Protein AF-A0A090WB90-F1 (afdb_monomer)

Organism: Nonlabens ulvanivorans (NCBI:txid906888)

Secondary structure (DSSP, 8-state):
--TTS--HHHHHHHHHHH-SS---TTSHHHHHHHHHHHHHHHHTT--EEEEE--EE-TTSS-EE--EEEEEEEPPSSTTPPPEEEEEE----TTT---IIIIIHHHHHHHHHHHHHHHTT---SS-EEEEEES-GGGTSTTGGG-

Solvent-accessible surface area (backbone atoms only — not comparable to full-atom values): 7976 Å² total; per-residue (Å²): 130,65,65,65,49,77,47,73,73,62,22,47,52,46,18,57,69,50,31,75,48,50,15,20,82,92,40,74,50,25,55,53,39,52,53,49,55,52,49,55,45,42,78,73,73,40,66,72,49,75,48,77,50,78,49,66,47,98,82,73,80,48,80,46,72,35,56,27,41,36,34,60,48,73,31,74,47,82,95,55,72,66,46,78,49,76,32,39,68,38,14,49,78,84,83,29,34,19,44,75,55,24,27,43,49,42,14,50,51,54,38,47,51,53,16,49,59,59,62,74,63,79,44,59,40,32,37,35,42,38,41,37,31,44,48,82,78,65,56,70,52,69,77,76,111

pLDDT: mean 88.68, std 14.19, range [45.88, 98.75]

Mean predicted aligned error: 5.5 Å

Foldseek 3Di:
DDQLDFDPVQLLVLLCQLLPWQQAFPDPSVVVNVVVLVVLCVVLVWDKDKDWDWDAPPVRPDIGTKIKIKTKQAAPAPPDDEAEQEAERHDDPPGGSCSVPPSSSSSNVSSVSSNVVSVVDHHNHMYMYIHTHDVNVPNPGVVVD

Radius of gyration: 15.66 Å; Cα contacts (8 Å, |Δi|>4): 266; chains: 1; bounding box: 40×36×37 Å

Sequence (145 aa):
MPATEWSTARALEHVKAMSVQPHHVGSAAHDDVRDYVVTQLQAMGLQVTTQKGYTMDPWGGNLANPENILARIKGSQENSKALLLLSHYDSDPHSSKGASDAASGVATILEGVRTFLAQNKQPLNDIIICITDAEELGLTVQNFL

InterPro domains:
  IPR007484 Peptidase M28 [PF04389] (68-139)
  IPR045175 Peptidase M28 family [PTHR12147] (7-139)

Nearest PDB structures (foldseek):
  7d1b-assembly1_A  TM=8.562E-01  e=1.473E-09  Fimbriiglobus ruber
  7d2i-assembly1_A  TM=7.888E-01  e=2.030E-08  Ixodes scapularis
  4mhy-assembly1_A  TM=7.272E-01  e=1.497E-08  Ixodes scapularis
  3si0-assembly1_A  TM=7.838E-01  e=5.475E-07  Homo sapiens
  9fxg-assembly3_C  TM=7.904E-01  e=2.367E-06  Homo sapiens

Structure (mmCIF, N/CA/C/O backbone):
data_AF-A0A090WB90-F1
#
_entry.id   AF-A0A090WB90-F1
#
loop_
_atom_site.group_PDB
_atom_site.id
_atom_site.type_symbol
_atom_site.label_atom_id
_atom_site.label_alt_id
_atom_site.label_comp_id
_atom_site.label_asym_id
_atom_site.label_entity_id
_atom_site.label_seq_id
_atom_site.pdbx_PDB_ins_code
_atom_site.Cartn_x
_atom_site.Cartn_y
_atom_site.Cartn_z
_atom_site.occupancy
_atom_site.B_iso_or_equiv
_atom_site.auth_seq_id
_atom_site.auth_comp_id
_atom_site.auth_asym_id
_atom_site.auth_atom_id
_atom_site.pdbx_PDB_model_num
ATOM 1 N N . MET A 1 1 ? -12.391 -18.596 2.646 1.00 80.88 1 MET A N 1
ATOM 2 C CA . MET A 1 1 ? -11.609 -18.057 3.783 1.00 80.88 1 MET A CA 1
ATOM 3 C C . MET A 1 1 ? -12.452 -17.001 4.486 1.00 80.88 1 MET A C 1
ATOM 5 O O . MET A 1 1 ? -13.110 -16.252 3.765 1.00 80.88 1 MET A O 1
ATOM 9 N N . PRO A 1 2 ? -12.496 -16.954 5.829 1.00 92.00 2 PRO A N 1
ATOM 10 C CA . PRO A 1 2 ? -13.356 -16.021 6.566 1.00 92.00 2 PRO A CA 1
ATOM 11 C C . PRO A 1 2 ? -13.067 -14.558 6.216 1.00 92.00 2 PRO A C 1
ATOM 13 O O . PRO A 1 2 ? -11.922 -14.185 5.980 1.00 92.00 2 PRO A O 1
ATOM 16 N N . ALA A 1 3 ? -14.092 -13.708 6.145 1.00 92.25 3 ALA A N 1
ATOM 17 C CA . ALA A 1 3 ? -13.909 -12.303 5.762 1.00 92.25 3 ALA A CA 1
ATOM 18 C C . ALA A 1 3 ? -13.125 -11.502 6.817 1.00 92.25 3 ALA A C 1
ATOM 20 O O . ALA A 1 3 ? -12.348 -10.619 6.467 1.00 92.25 3 ALA A O 1
ATOM 21 N N . THR A 1 4 ? -13.286 -11.846 8.091 1.00 95.81 4 THR A N 1
ATOM 22 C CA . THR A 1 4 ? -12.695 -11.155 9.246 1.00 95.81 4 THR A CA 1
ATOM 23 C C . THR A 1 4 ? -11.328 -11.694 9.660 1.00 95.81 4 THR A C 1
ATOM 25 O O . THR A 1 4 ? -10.794 -11.263 10.678 1.00 95.81 4 THR A O 1
ATOM 28 N N . GLU A 1 5 ? -10.754 -12.618 8.889 1.00 96.44 5 GLU A N 1
ATOM 29 C CA . GLU A 1 5 ? -9.416 -13.163 9.122 1.00 96.44 5 GLU A CA 1
ATOM 30 C C . GLU A 1 5 ? -8.473 -12.785 7.983 1.00 96.44 5 GLU A C 1
ATOM 32 O O . GLU A 1 5 ? -8.854 -12.803 6.804 1.00 96.44 5 GLU A O 1
ATOM 37 N N . TRP A 1 6 ? -7.236 -12.466 8.360 1.00 96.56 6 TRP A N 1
ATOM 38 C CA . TRP A 1 6 ? -6.161 -12.172 7.423 1.00 96.56 6 TRP A CA 1
ATOM 39 C C . TRP A 1 6 ? -5.727 -13.447 6.696 1.00 96.56 6 TRP A C 1
ATOM 41 O O . TRP A 1 6 ? -5.735 -14.538 7.270 1.00 96.56 6 TRP A O 1
ATOM 51 N N . SER A 1 7 ? -5.346 -13.328 5.425 1.00 97.94 7 SER A N 1
ATOM 52 C CA . SER A 1 7 ? -4.965 -14.468 4.597 1.00 97.94 7 SER A CA 1
ATOM 53 C C . SER A 1 7 ? -3.727 -14.200 3.751 1.00 97.94 7 SER A C 1
ATOM 55 O O . SER A 1 7 ? -3.756 -13.377 2.835 1.00 97.94 7 SER A O 1
ATOM 57 N N . THR A 1 8 ? -2.693 -15.024 3.942 1.00 96.56 8 THR A N 1
ATOM 58 C CA . THR A 1 8 ? -1.503 -15.030 3.079 1.00 96.56 8 THR A CA 1
ATOM 59 C C . THR A 1 8 ? -1.864 -15.296 1.624 1.00 96.56 8 THR A C 1
ATOM 61 O O . THR A 1 8 ? -1.264 -14.719 0.727 1.00 96.56 8 THR A O 1
ATOM 64 N N . ALA A 1 9 ? -2.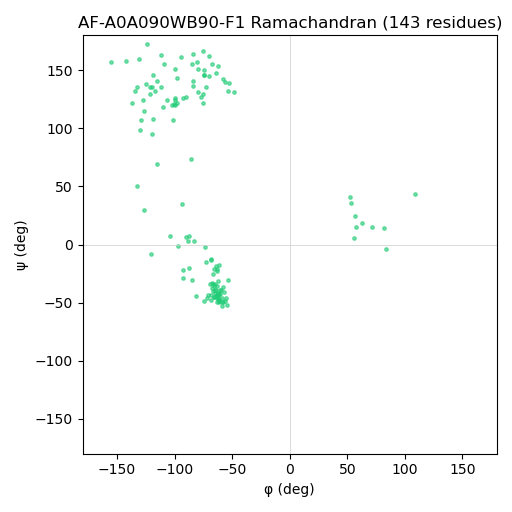857 -16.154 1.373 1.00 97.38 9 ALA A N 1
ATOM 65 C CA . ALA A 1 9 ? -3.278 -16.482 0.017 1.00 97.38 9 ALA A CA 1
ATOM 66 C C . ALA A 1 9 ? -3.900 -15.272 -0.694 1.00 97.38 9 ALA A C 1
ATOM 68 O O . ALA A 1 9 ? -3.602 -15.057 -1.860 1.00 97.38 9 ALA A O 1
ATOM 69 N N . ARG A 1 10 ? -4.704 -14.449 -0.002 1.00 97.69 10 ARG A N 1
ATOM 70 C CA . ARG A 1 10 ? -5.239 -13.199 -0.577 1.00 97.69 10 ARG A CA 1
ATOM 71 C C . ARG A 1 10 ? -4.160 -12.138 -0.754 1.00 97.69 10 ARG A C 1
ATOM 73 O O . ARG A 1 10 ? -4.088 -11.539 -1.820 1.00 97.69 10 ARG A O 1
ATOM 80 N N . ALA A 1 11 ? -3.286 -11.966 0.239 1.00 97.94 11 ALA A N 1
ATOM 81 C CA . ALA A 1 11 ? -2.147 -11.059 0.121 1.00 97.94 11 ALA A CA 1
ATOM 82 C C . ALA A 1 11 ? -1.252 -11.427 -1.079 1.00 97.94 11 ALA A C 1
ATOM 84 O O . ALA A 1 11 ? -0.836 -10.558 -1.840 1.00 97.94 11 ALA A O 1
ATOM 85 N N . LEU A 1 12 ? -1.018 -12.721 -1.316 1.00 97.88 12 LEU A N 1
ATOM 86 C CA . LEU A 1 12 ? -0.213 -13.190 -2.443 1.00 97.88 12 LEU A CA 1
ATOM 87 C C . LEU A 1 12 ? -0.816 -12.818 -3.808 1.00 97.88 12 LEU A C 1
ATOM 89 O O . LEU A 1 12 ? -0.062 -12.581 -4.750 1.00 97.88 12 LEU A O 1
ATOM 93 N N . GLU A 1 13 ? -2.141 -12.728 -3.934 1.00 98.25 13 GLU A N 1
ATOM 94 C CA . GLU A 1 13 ? -2.770 -12.273 -5.181 1.00 98.25 13 GLU A CA 1
ATOM 95 C C . GLU A 1 13 ? -2.453 -10.800 -5.478 1.00 98.25 13 GLU A C 1
ATOM 97 O O . GLU A 1 13 ? -2.193 -10.459 -6.631 1.00 98.25 13 GLU A O 1
ATOM 102 N N . HIS A 1 14 ? -2.367 -9.946 -4.451 1.00 98.38 14 HIS A N 1
ATOM 103 C CA . HIS A 1 14 ? -1.900 -8.565 -4.617 1.00 98.38 14 HIS A CA 1
ATOM 104 C C . HIS A 1 14 ? -0.438 -8.516 -5.075 1.00 98.38 14 HIS A C 1
ATOM 106 O O . HIS A 1 14 ? -0.117 -7.795 -6.017 1.00 98.38 14 HIS A O 1
ATOM 112 N N . VAL A 1 15 ? 0.438 -9.331 -4.474 1.00 97.94 15 VAL A N 1
ATOM 113 C CA . VAL A 1 15 ? 1.847 -9.416 -4.896 1.00 97.94 15 VAL A CA 1
ATOM 114 C C . VAL A 1 15 ? 1.945 -9.814 -6.367 1.00 97.94 15 VAL A C 1
ATOM 116 O O . VAL A 1 15 ? 2.631 -9.145 -7.135 1.00 97.94 15 VAL A O 1
ATOM 119 N N . LYS A 1 16 ? 1.236 -10.867 -6.793 1.00 97.69 16 LYS A N 1
ATOM 120 C CA . LYS A 1 16 ? 1.240 -11.325 -8.193 1.00 97.69 16 LYS A CA 1
ATOM 121 C C . LYS A 1 16 ? 0.741 -10.256 -9.165 1.00 97.69 16 LYS A C 1
ATOM 123 O O . LYS A 1 16 ? 1.294 -10.144 -10.252 1.00 97.69 16 LYS A O 1
ATOM 128 N N . ALA A 1 17 ? -0.288 -9.500 -8.782 1.00 97.81 17 ALA A N 1
ATOM 129 C CA . ALA A 1 17 ? -0.855 -8.448 -9.619 1.00 97.81 17 ALA A CA 1
ATOM 130 C C . ALA A 1 17 ? 0.110 -7.271 -9.820 1.00 97.81 17 ALA A C 1
ATOM 132 O O . ALA A 1 17 ? 0.175 -6.732 -10.918 1.00 97.81 17 ALA A O 1
ATOM 133 N N . MET A 1 18 ? 0.880 -6.901 -8.791 1.00 97.31 18 MET A N 1
ATOM 134 C CA . MET A 1 18 ? 1.821 -5.777 -8.875 1.00 97.31 18 MET A CA 1
ATOM 135 C C . MET A 1 18 ? 3.177 -6.174 -9.477 1.00 97.31 18 MET A C 1
ATOM 137 O O . MET A 1 18 ? 3.813 -5.389 -10.168 1.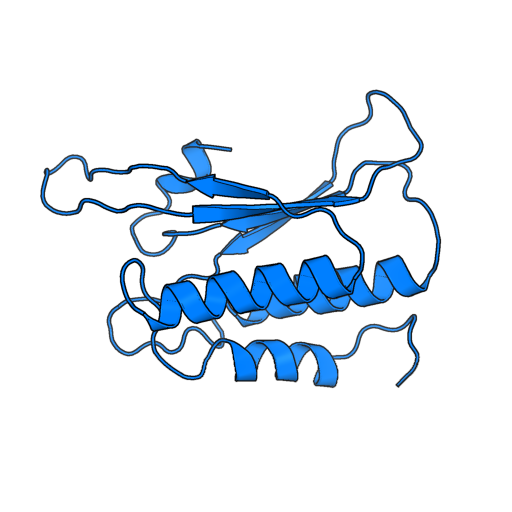00 97.31 18 MET A O 1
ATOM 141 N N . SER A 1 19 ? 3.612 -7.421 -9.280 1.00 95.38 19 SER A N 1
ATOM 142 C CA . SER A 1 19 ? 4.950 -7.891 -9.680 1.00 95.38 19 SER A CA 1
ATOM 143 C C . SER A 1 19 ? 5.017 -8.552 -11.061 1.00 95.38 19 SER A C 1
ATOM 145 O O . SER A 1 19 ? 5.779 -9.496 -11.292 1.00 95.38 19 SER A O 1
ATOM 147 N N . VAL A 1 20 ? 4.219 -8.071 -12.015 1.00 95.06 20 VAL A N 1
ATOM 148 C CA . VAL A 1 20 ? 4.195 -8.626 -13.380 1.00 95.06 20 VAL A CA 1
ATOM 149 C C . VAL A 1 20 ? 5.439 -8.195 -14.161 1.00 95.06 20 VAL A C 1
ATOM 151 O O . VAL A 1 20 ? 6.134 -9.035 -14.752 1.00 95.06 20 VAL A O 1
ATOM 154 N N . GLN A 1 21 ? 5.732 -6.896 -14.118 1.00 93.94 21 GLN A N 1
ATOM 155 C CA . GLN A 1 21 ? 6.861 -6.231 -14.762 1.00 93.94 21 GLN A CA 1
ATOM 156 C C . GLN A 1 21 ? 7.588 -5.336 -13.748 1.00 93.94 21 GLN A C 1
ATOM 158 O O . GLN A 1 21 ? 6.986 -4.954 -12.740 1.00 93.94 21 GLN A O 1
ATOM 163 N N . PRO A 1 22 ? 8.858 -4.980 -14.008 1.00 93.00 22 PRO A N 1
ATOM 164 C CA . PRO A 1 22 ? 9.473 -3.836 -13.350 1.00 93.00 22 PRO A CA 1
ATOM 165 C C . PRO A 1 22 ? 8.613 -2.587 -13.529 1.00 93.00 22 PRO A C 1
ATOM 167 O O . PRO A 1 22 ? 8.157 -2.300 -14.634 1.00 93.00 22 PRO A O 1
ATOM 170 N N . HIS A 1 23 ? 8.388 -1.878 -12.433 1.00 92.31 23 HIS A N 1
ATOM 171 C CA . HIS A 1 23 ? 7.482 -0.744 -12.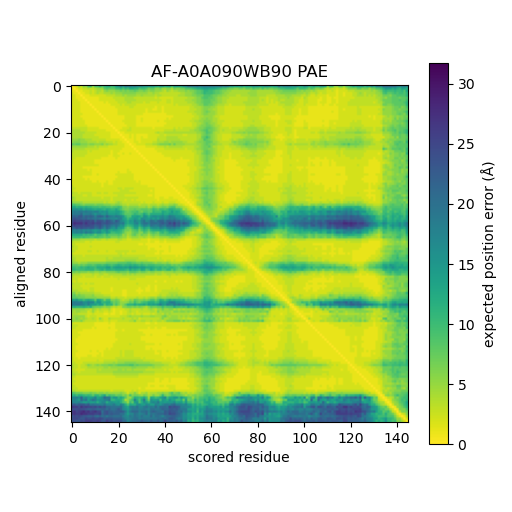307 1.00 92.31 23 HIS A CA 1
ATOM 172 C C . HIS A 1 23 ? 8.187 0.409 -11.581 1.00 92.31 23 HIS A C 1
ATOM 174 O O . HIS A 1 23 ? 7.690 0.976 -10.611 1.00 92.31 23 HIS A O 1
ATOM 180 N N . HIS A 1 24 ? 9.381 0.751 -12.062 1.00 89.44 24 HIS A N 1
ATOM 181 C CA . HIS A 1 24 ? 10.098 1.938 -11.612 1.00 89.44 24 HIS A CA 1
ATOM 182 C C . HIS A 1 24 ? 9.372 3.208 -12.057 1.00 89.44 24 HIS A C 1
ATOM 184 O O . HIS A 1 24 ? 8.674 3.222 -13.080 1.00 89.44 24 HIS A O 1
ATOM 190 N N . VAL A 1 25 ? 9.598 4.294 -11.327 1.00 86.75 25 VAL A N 1
ATOM 191 C CA . VAL A 1 25 ? 9.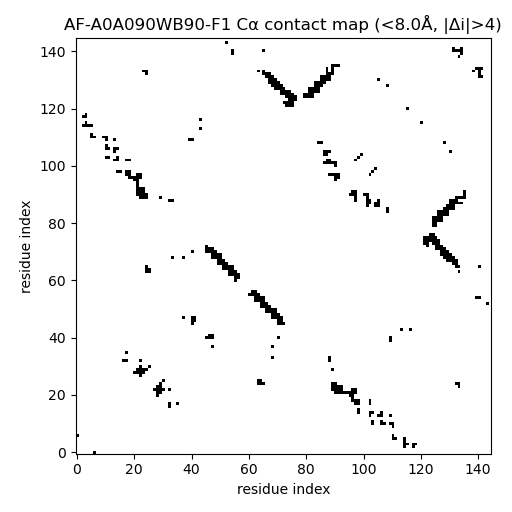023 5.616 -11.598 1.00 86.75 25 VAL A CA 1
ATOM 192 C C . VAL A 1 25 ? 9.190 5.999 -13.072 1.00 86.75 25 VAL A C 1
ATOM 194 O O . VAL A 1 25 ? 10.275 5.865 -13.649 1.00 86.75 25 VAL A O 1
ATOM 197 N N . GLY A 1 26 ? 8.099 6.456 -13.690 1.00 84.19 26 GLY A N 1
ATOM 198 C CA . GLY A 1 26 ? 8.055 6.888 -15.093 1.00 84.19 26 GLY A CA 1
ATOM 199 C C . GLY A 1 26 ? 7.865 5.770 -16.126 1.00 84.19 26 GLY A C 1
ATOM 200 O O . GLY A 1 26 ? 7.744 6.067 -17.315 1.00 84.19 26 GLY A O 1
ATOM 201 N N . SER A 1 27 ? 7.827 4.500 -15.712 1.00 89.56 27 SER A N 1
ATOM 202 C CA . SER A 1 27 ? 7.429 3.388 -16.588 1.00 89.56 27 SER A CA 1
ATOM 203 C C . SER A 1 27 ? 5.902 3.272 -16.702 1.00 89.56 27 SER A C 1
ATOM 205 O O . SER A 1 27 ? 5.175 3.673 -15.803 1.00 89.56 27 SER A O 1
ATOM 207 N N . ALA A 1 28 ? 5.388 2.662 -17.775 1.00 92.88 28 ALA A N 1
ATOM 208 C CA . ALA A 1 28 ? 3.944 2.409 -17.889 1.00 92.88 28 ALA A CA 1
ATOM 209 C C . ALA A 1 28 ? 3.428 1.429 -16.813 1.00 92.88 28 ALA A C 1
ATOM 211 O O . ALA A 1 28 ? 2.326 1.586 -16.301 1.00 92.88 28 ALA A O 1
ATOM 212 N N . ALA A 1 29 ? 4.251 0.448 -16.425 1.00 93.44 29 ALA A N 1
ATOM 213 C CA . ALA A 1 29 ? 3.894 -0.517 -15.386 1.00 93.44 29 ALA A CA 1
ATOM 214 C C . ALA A 1 29 ? 3.771 0.131 -13.996 1.00 93.44 29 ALA A C 1
ATOM 216 O O . ALA A 1 29 ? 3.046 -0.372 -13.144 1.00 93.44 29 ALA A O 1
ATOM 217 N N . HIS A 1 30 ? 4.460 1.249 -13.763 1.00 94.00 30 HIS A N 1
ATOM 218 C CA . HIS A 1 30 ? 4.330 2.038 -12.540 1.00 94.00 30 HIS A CA 1
ATOM 219 C C . HIS A 1 30 ? 2.942 2.668 -12.409 1.00 94.00 30 HIS A C 1
ATOM 221 O O . HIS A 1 30 ? 2.303 2.512 -11.366 1.00 94.00 30 HIS A O 1
ATOM 227 N N . ASP A 1 31 ? 2.424 3.251 -13.493 1.00 94.62 31 ASP A N 1
ATOM 228 C CA . ASP A 1 31 ? 1.045 3.744 -13.547 1.00 94.62 31 ASP A CA 1
ATOM 229 C C . ASP A 1 31 ? 0.030 2.607 -13.326 1.00 94.62 31 ASP A C 1
ATOM 231 O O . ASP A 1 31 ? -0.916 2.766 -12.552 1.00 94.62 31 ASP A O 1
ATOM 235 N N . ASP A 1 32 ? 0.256 1.436 -13.937 1.00 96.69 32 ASP A N 1
ATOM 236 C CA . ASP A 1 32 ? -0.613 0.263 -13.768 1.00 96.69 32 ASP A CA 1
ATOM 237 C C . ASP A 1 32 ? -0.666 -0.213 -12.302 1.00 96.69 32 ASP A C 1
ATOM 239 O O . ASP A 1 32 ? -1.738 -0.538 -11.780 1.00 96.69 32 ASP A O 1
ATOM 243 N N . VAL A 1 33 ? 0.481 -0.246 -11.610 1.00 97.25 33 VAL A N 1
ATOM 244 C CA . VAL A 1 33 ? 0.559 -0.624 -10.189 1.00 97.25 33 VAL A CA 1
ATOM 245 C C . VAL A 1 33 ? -0.109 0.427 -9.303 1.00 97.25 33 VAL A C 1
ATOM 247 O O . VAL A 1 33 ? -0.884 0.058 -8.414 1.00 97.25 33 VAL A O 1
ATOM 250 N N . ARG A 1 34 ? 0.116 1.724 -9.557 1.00 97.19 34 ARG A N 1
ATOM 251 C CA . ARG A 1 34 ? -0.579 2.810 -8.847 1.00 97.19 34 ARG A CA 1
ATOM 252 C C . ARG A 1 34 ? -2.092 2.632 -8.951 1.00 97.19 34 ARG A C 1
ATOM 254 O O . ARG A 1 34 ? -2.797 2.611 -7.938 1.00 97.19 34 ARG A O 1
ATOM 261 N N . ASP A 1 35 ? -2.590 2.467 -10.171 1.00 97.94 35 ASP A N 1
ATOM 262 C CA . ASP A 1 35 ? -4.019 2.375 -10.457 1.00 97.94 35 ASP A CA 1
ATOM 263 C C . ASP A 1 35 ? -4.632 1.103 -9.858 1.00 97.94 35 ASP A C 1
ATOM 265 O O . ASP A 1 35 ? -5.761 1.130 -9.352 1.00 97.94 35 ASP A O 1
ATOM 269 N N . TYR A 1 36 ? -3.872 0.004 -9.821 1.00 98.56 36 TYR A N 1
ATOM 270 C CA . TYR A 1 36 ? -4.258 -1.209 -9.111 1.00 98.56 36 TYR A CA 1
ATOM 271 C C . TYR A 1 36 ? -4.495 -0.939 -7.621 1.00 98.56 36 TYR A C 1
ATOM 273 O O . TYR A 1 36 ? -5.569 -1.261 -7.104 1.00 98.56 36 TYR A O 1
ATOM 281 N N . VAL A 1 37 ? -3.534 -0.318 -6.928 1.00 98.56 37 VAL A N 1
ATOM 282 C CA . VAL A 1 37 ? -3.634 -0.025 -5.488 1.00 98.56 37 VAL A CA 1
ATOM 283 C C . VAL A 1 37 ? -4.804 0.916 -5.198 1.00 98.56 37 VAL A C 1
ATOM 285 O O . VAL A 1 37 ? -5.597 0.646 -4.289 1.00 98.56 37 VAL A O 1
ATOM 288 N N . VAL A 1 38 ? -4.968 1.974 -6.000 1.00 98.62 38 VAL A N 1
ATOM 289 C CA . VAL A 1 38 ? -6.111 2.898 -5.909 1.00 98.62 38 VAL A CA 1
ATOM 290 C C . VAL A 1 38 ? -7.428 2.135 -6.045 1.00 98.62 38 VAL A C 1
ATOM 292 O O . VAL A 1 38 ? -8.313 2.274 -5.198 1.00 98.62 38 VAL A O 1
ATOM 295 N N . THR A 1 39 ? -7.538 1.276 -7.059 1.00 98.69 39 THR A N 1
ATOM 296 C CA . THR A 1 39 ? -8.743 0.481 -7.317 1.00 98.69 39 THR A CA 1
ATOM 297 C C . THR A 1 39 ? -9.055 -0.465 -6.159 1.00 98.69 39 THR A C 1
ATOM 299 O O . THR A 1 39 ? -10.213 -0.576 -5.757 1.00 98.69 39 THR A O 1
ATOM 302 N N . GLN A 1 40 ? -8.048 -1.129 -5.579 1.00 98.75 40 GLN A N 1
ATOM 303 C CA . GLN A 1 40 ? -8.259 -2.024 -4.436 1.00 98.75 40 GLN A CA 1
ATOM 304 C C . GLN A 1 40 ? -8.785 -1.267 -3.212 1.00 98.75 40 GLN A C 1
ATOM 306 O O . GLN A 1 40 ? -9.750 -1.709 -2.591 1.00 98.75 40 GLN A O 1
ATOM 311 N N . LEU A 1 41 ? -8.201 -0.114 -2.877 1.00 98.69 41 LEU A N 1
ATOM 312 C CA . LEU A 1 41 ? -8.652 0.704 -1.746 1.00 98.69 41 LEU A CA 1
ATOM 313 C C . LEU A 1 41 ? -10.071 1.257 -1.972 1.00 98.69 41 LEU A C 1
ATOM 315 O O . LEU A 1 41 ? -10.904 1.210 -1.065 1.00 98.69 41 LEU A O 1
ATOM 319 N N . GLN A 1 42 ? -10.385 1.715 -3.187 1.00 98.56 42 GLN A N 1
ATOM 320 C CA . GLN A 1 42 ? -11.729 2.181 -3.550 1.00 98.56 42 GLN A CA 1
ATOM 321 C C . GLN A 1 42 ? -12.771 1.059 -3.495 1.00 98.56 42 GLN A C 1
ATOM 323 O O . GLN A 1 42 ? -13.878 1.275 -3.004 1.00 98.56 42 GLN A O 1
ATOM 328 N N . ALA A 1 43 ? -12.420 -0.155 -3.929 1.00 98.25 43 ALA A N 1
ATOM 329 C CA . ALA A 1 43 ? -13.295 -1.324 -3.833 1.00 98.25 43 ALA A CA 1
ATOM 330 C C . ALA A 1 43 ? -13.623 -1.702 -2.376 1.00 98.25 43 ALA A C 1
ATOM 332 O O . ALA A 1 43 ? -14.657 -2.315 -2.114 1.00 98.25 43 ALA A O 1
ATOM 333 N N . MET A 1 44 ? -12.781 -1.299 -1.419 1.00 97.88 44 MET A N 1
ATOM 334 C CA . MET A 1 44 ? -13.041 -1.427 0.019 1.00 97.88 44 MET A CA 1
ATOM 335 C C . MET A 1 44 ? -13.902 -0.282 0.587 1.00 97.88 44 MET A C 1
ATOM 337 O O . MET A 1 44 ? -14.159 -0.248 1.788 1.00 97.88 44 MET A O 1
ATOM 341 N N . GLY A 1 45 ? -14.361 0.649 -0.255 1.00 98.00 45 GLY A N 1
ATOM 342 C CA . GLY A 1 45 ? -15.188 1.792 0.134 1.00 98.00 45 GLY A CA 1
ATOM 343 C C . GLY A 1 45 ? -14.401 2.975 0.697 1.00 98.00 45 GLY A C 1
ATOM 344 O O . GLY A 1 45 ? -14.996 3.866 1.303 1.00 98.00 45 GLY A O 1
ATOM 345 N N . LEU A 1 46 ? -13.076 2.997 0.529 1.00 98.19 46 LEU A N 1
ATOM 346 C CA . LEU A 1 46 ? -12.243 4.101 0.995 1.00 98.19 46 LEU A CA 1
ATOM 347 C C . LEU A 1 46 ? -12.212 5.234 -0.029 1.00 98.19 46 LEU A C 1
ATOM 349 O O . LEU A 1 46 ? -12.101 5.011 -1.234 1.00 98.19 46 LEU A O 1
ATOM 353 N N . GLN A 1 47 ? -12.245 6.469 0.469 1.00 97.75 47 GLN A N 1
ATOM 354 C CA . GLN A 1 47 ? -11.901 7.627 -0.341 1.00 97.75 47 GLN A CA 1
ATOM 355 C C . GLN A 1 47 ? -10.381 7.678 -0.498 1.00 97.75 47 GLN A C 1
ATOM 357 O O . GLN A 1 47 ? -9.651 7.741 0.494 1.00 97.75 47 GLN A O 1
ATOM 362 N N . VAL A 1 48 ? -9.929 7.654 -1.748 1.00 98.06 48 VAL A N 1
ATOM 363 C CA . VAL A 1 48 ? -8.512 7.672 -2.109 1.00 98.06 48 VAL A CA 1
ATOM 364 C C . VAL A 1 48 ? -8.189 8.995 -2.785 1.00 98.06 48 VAL A C 1
ATOM 366 O O . VAL A 1 48 ? -8.934 9.453 -3.652 1.00 98.06 48 VAL A O 1
ATOM 369 N N . THR A 1 49 ? -7.076 9.599 -2.396 1.00 96.81 49 THR A N 1
ATOM 370 C CA . THR A 1 49 ? -6.501 10.781 -3.039 1.00 96.81 49 THR A CA 1
ATOM 371 C C . THR A 1 49 ? -5.071 10.477 -3.435 1.00 96.81 49 THR A C 1
ATOM 373 O O . THR A 1 49 ? -4.337 9.892 -2.639 1.00 96.81 49 THR A O 1
ATOM 376 N N . THR A 1 50 ? -4.658 10.909 -4.621 1.00 94.50 50 THR A N 1
ATOM 377 C CA . THR A 1 50 ? -3.250 10.877 -5.002 1.00 94.50 50 THR A CA 1
ATOM 378 C C . THR A 1 50 ? -2.606 12.244 -4.794 1.00 94.50 50 THR A C 1
ATOM 380 O O . THR A 1 50 ? -3.237 13.287 -4.981 1.00 94.50 50 THR A O 1
ATOM 383 N N . GLN A 1 51 ? -1.351 12.244 -4.356 1.00 90.19 51 GLN A N 1
ATOM 384 C CA . GLN A 1 51 ? -0.556 13.445 -4.130 1.00 90.19 51 GLN A CA 1
ATOM 385 C C . GLN A 1 51 ? 0.663 13.398 -5.045 1.00 90.19 51 GLN A C 1
ATOM 387 O O . GLN A 1 51 ? 1.590 12.625 -4.812 1.00 90.19 51 GLN A O 1
ATOM 392 N N . LYS A 1 52 ? 0.655 14.246 -6.076 1.00 86.69 52 LYS A N 1
ATOM 393 C CA . LYS A 1 52 ? 1.784 14.408 -6.996 1.00 86.69 52 LYS A CA 1
ATOM 394 C C . LYS A 1 52 ? 2.811 15.384 -6.436 1.00 86.69 52 LYS A C 1
ATOM 396 O O . LYS A 1 52 ? 2.448 16.459 -5.956 1.00 86.69 52 LYS A O 1
ATOM 401 N N . GLY A 1 53 ? 4.080 15.021 -6.548 1.00 76.81 53 GLY A N 1
ATOM 402 C CA . GLY A 1 53 ? 5.229 15.866 -6.247 1.00 76.81 53 GLY A CA 1
ATOM 403 C C . GLY A 1 53 ? 6.172 15.976 -7.441 1.00 76.81 53 GLY A C 1
ATOM 404 O O . GLY A 1 53 ? 6.017 15.283 -8.442 1.00 76.81 53 GLY A O 1
ATOM 405 N N . TYR A 1 54 ? 7.160 16.857 -7.307 1.00 73.56 54 TYR A N 1
ATOM 406 C CA . TYR A 1 54 ? 8.305 16.943 -8.208 1.00 73.56 54 TYR A CA 1
ATOM 407 C C . TYR A 1 54 ? 9.559 16.894 -7.348 1.00 73.56 54 TYR A C 1
ATOM 409 O O . TYR A 1 54 ? 9.717 17.714 -6.440 1.00 73.56 54 TYR A O 1
ATOM 417 N N . THR A 1 55 ? 10.442 15.943 -7.627 1.00 67.50 55 THR A N 1
ATOM 418 C CA . THR A 1 55 ? 11.752 15.859 -6.989 1.00 67.50 55 THR A CA 1
ATOM 419 C C . THR A 1 55 ? 12.827 15.961 -8.054 1.00 67.50 55 THR A C 1
ATOM 421 O O . THR A 1 55 ? 12.730 15.375 -9.129 1.00 67.50 55 THR A O 1
ATOM 424 N N . MET A 1 56 ? 13.845 16.758 -7.760 1.00 65.81 56 MET A N 1
ATOM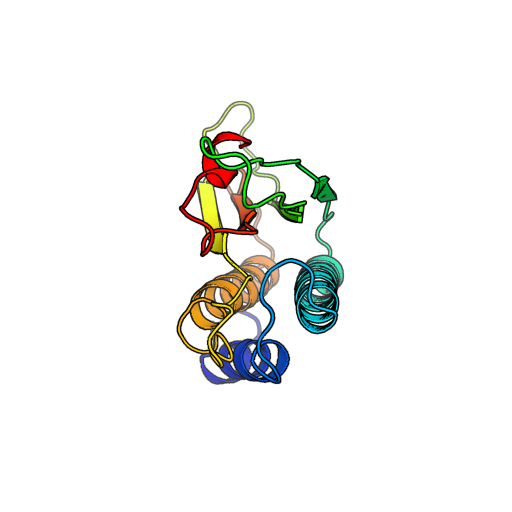 425 C CA . MET A 1 56 ? 15.051 16.846 -8.567 1.00 65.81 56 MET A CA 1
ATOM 426 C C . MET A 1 56 ? 16.207 16.490 -7.651 1.00 65.81 56 MET A C 1
ATOM 428 O O . MET A 1 56 ? 16.295 17.020 -6.538 1.00 65.81 56 MET A O 1
ATOM 432 N N . ASP A 1 57 ? 17.058 15.568 -8.085 1.00 65.00 57 ASP A N 1
ATOM 433 C CA . ASP A 1 57 ? 18.246 15.242 -7.312 1.00 65.00 57 ASP A CA 1
ATOM 434 C C . ASP A 1 57 ? 19.170 16.477 -7.183 1.00 65.00 57 ASP A C 1
ATOM 436 O O . ASP A 1 57 ? 19.158 17.380 -8.028 1.00 65.00 57 ASP A O 1
ATOM 440 N N . PRO A 1 58 ? 19.992 16.566 -6.121 1.00 58.00 58 PRO A N 1
ATOM 441 C CA . PRO A 1 58 ? 20.869 17.720 -5.904 1.00 58.00 58 PRO A CA 1
ATOM 442 C C . PRO A 1 58 ? 21.900 17.944 -7.021 1.00 58.00 58 PRO A C 1
ATOM 444 O O . PRO A 1 58 ? 22.478 19.027 -7.119 1.00 58.00 58 PRO A O 1
ATOM 447 N N . TRP A 1 59 ? 22.146 16.920 -7.843 1.00 62.84 59 TRP A N 1
ATOM 448 C CA . TRP A 1 59 ? 23.107 16.936 -8.944 1.00 62.84 59 TRP A CA 1
ATOM 449 C C . TRP A 1 59 ? 22.472 17.239 -10.314 1.00 62.84 59 TRP A C 1
ATOM 451 O O . TRP A 1 59 ? 23.203 17.355 -11.296 1.00 62.84 59 TRP A O 1
ATOM 461 N N . GLY A 1 60 ? 21.148 17.434 -10.381 1.00 57.69 60 GLY A N 1
ATOM 462 C CA . GLY A 1 60 ? 20.404 17.833 -11.581 1.00 57.69 60 GLY A CA 1
ATOM 463 C C . GLY A 1 60 ? 20.284 16.757 -12.668 1.00 57.69 60 GLY A C 1
ATOM 464 O O . GLY A 1 60 ? 19.971 17.090 -13.810 1.00 57.69 60 GLY A O 1
ATOM 465 N N . GLY A 1 61 ? 20.567 15.494 -12.345 1.00 61.00 61 GLY A N 1
ATOM 466 C CA . GLY A 1 61 ? 20.554 14.364 -13.272 1.00 61.00 61 GLY A CA 1
ATOM 467 C C . GLY A 1 61 ? 19.221 13.617 -13.333 1.00 61.00 61 GLY A C 1
ATOM 468 O O . GLY A 1 61 ? 18.887 13.086 -14.390 1.00 61.00 61 GLY A O 1
ATOM 469 N N . ASN A 1 62 ? 18.442 13.609 -12.246 1.00 62.34 62 ASN A N 1
ATOM 470 C CA . ASN A 1 62 ? 17.193 12.850 -12.145 1.00 62.34 62 ASN A CA 1
ATOM 471 C C . ASN A 1 62 ? 16.029 13.752 -11.718 1.00 62.34 62 ASN A C 1
ATOM 473 O O . ASN A 1 62 ? 16.000 14.258 -10.596 1.00 62.34 62 ASN A O 1
ATOM 477 N N . LEU A 1 63 ? 15.056 13.922 -12.618 1.00 70.00 63 LEU A N 1
ATOM 478 C CA . LEU A 1 63 ? 13.755 14.526 -12.333 1.00 70.00 63 LEU A CA 1
ATOM 479 C C . LEU A 1 63 ? 12.726 13.402 -12.201 1.00 70.00 63 LEU A C 1
ATOM 481 O O . LEU A 1 63 ? 12.503 12.660 -13.159 1.00 70.00 63 LEU A O 1
ATOM 485 N N . ALA A 1 64 ? 12.090 13.297 -11.040 1.00 71.69 64 ALA A N 1
ATOM 486 C CA . ALA A 1 64 ? 11.015 12.350 -10.795 1.00 71.69 64 ALA A CA 1
ATOM 487 C C . ALA A 1 64 ? 9.720 13.083 -10.438 1.00 71.69 64 ALA A C 1
ATOM 489 O O . ALA A 1 64 ? 9.727 14.123 -9.774 1.00 71.69 64 ALA A O 1
ATOM 490 N N . ASN A 1 65 ? 8.602 12.506 -10.876 1.00 79.44 65 ASN A N 1
ATOM 491 C CA . ASN A 1 65 ? 7.258 13.015 -10.616 1.00 79.44 65 ASN A CA 1
ATOM 492 C C . ASN A 1 65 ? 6.494 12.003 -9.753 1.00 79.44 65 ASN A C 1
ATOM 494 O O . ASN A 1 65 ? 5.599 11.336 -10.275 1.00 79.44 65 ASN A O 1
ATOM 498 N N . PRO A 1 66 ? 6.876 11.826 -8.477 1.00 82.56 66 PRO A N 1
ATOM 499 C CA . PRO A 1 66 ? 6.254 10.829 -7.625 1.00 82.56 66 PRO A CA 1
ATOM 500 C C . PRO A 1 66 ? 4.778 11.119 -7.382 1.00 82.56 66 PRO A C 1
ATOM 502 O O . PRO A 1 66 ? 4.365 12.276 -7.257 1.00 82.56 66 PRO A O 1
ATOM 505 N N . GLU A 1 67 ? 3.995 10.059 -7.238 1.00 90.75 67 GLU A N 1
ATOM 506 C CA . GLU A 1 67 ? 2.580 10.113 -6.912 1.00 90.75 67 GLU A CA 1
ATOM 507 C C . GLU A 1 67 ? 2.246 9.178 -5.747 1.00 90.75 67 GLU A C 1
ATOM 509 O O . GLU A 1 67 ? 2.038 7.978 -5.923 1.00 90.75 67 GLU A O 1
ATOM 514 N N . ASN A 1 68 ? 2.153 9.750 -4.544 1.00 93.19 68 ASN A N 1
ATOM 515 C CA . ASN A 1 68 ? 1.758 9.017 -3.342 1.00 93.19 68 ASN A CA 1
ATOM 516 C C . ASN A 1 68 ? 0.251 8.732 -3.356 1.00 93.19 68 ASN A C 1
ATOM 518 O O . ASN A 1 68 ? -0.547 9.574 -3.774 1.00 93.19 68 ASN A O 1
ATOM 522 N N . ILE A 1 69 ? -0.156 7.586 -2.811 1.00 96.88 69 ILE A N 1
ATOM 523 C CA . ILE A 1 69 ? -1.558 7.191 -2.649 1.00 96.88 69 ILE A CA 1
ATOM 524 C C . ILE A 1 69 ? -1.936 7.308 -1.173 1.00 96.88 69 ILE A C 1
ATOM 526 O O . ILE A 1 69 ? -1.319 6.684 -0.308 1.00 96.88 69 ILE A O 1
ATOM 530 N N . LEU A 1 70 ? -2.979 8.081 -0.883 1.00 97.44 70 LEU A N 1
ATOM 531 C CA . LEU A 1 70 ? -3.464 8.325 0.471 1.00 97.44 70 LEU A CA 1
ATOM 532 C C . LEU A 1 70 ? -4.922 7.893 0.617 1.00 97.44 70 LEU A C 1
ATOM 534 O O . LEU A 1 70 ? -5.770 8.214 -0.216 1.00 97.44 70 LEU A O 1
ATOM 538 N N . ALA A 1 71 ? -5.223 7.213 1.719 1.00 98.00 71 ALA A N 1
ATOM 539 C CA . ALA A 1 71 ? -6.584 6.921 2.152 1.00 98.00 71 ALA A CA 1
ATOM 540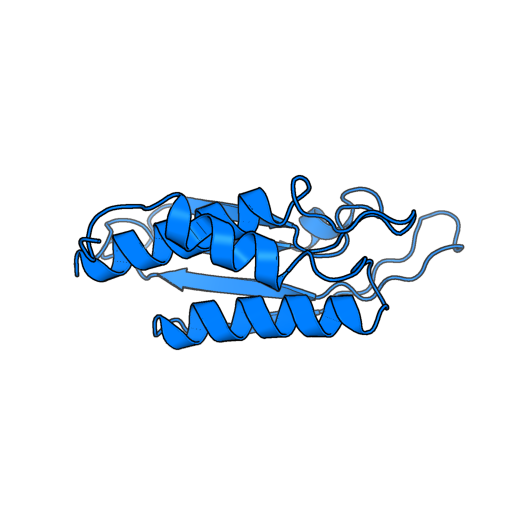 C C . ALA A 1 71 ? -6.696 7.024 3.676 1.00 98.00 71 ALA A C 1
ATOM 542 O O . ALA A 1 71 ? -5.707 6.910 4.403 1.00 98.00 71 ALA A O 1
ATOM 543 N N . ARG A 1 72 ? -7.915 7.235 4.178 1.00 97.50 72 ARG A N 1
ATOM 544 C CA . ARG A 1 72 ? -8.171 7.374 5.615 1.00 97.50 72 ARG A CA 1
ATOM 545 C C . ARG A 1 72 ? -9.377 6.558 6.055 1.00 97.50 72 ARG A C 1
ATOM 547 O O . ARG A 1 72 ? -10.455 6.680 5.480 1.00 97.50 72 ARG A O 1
ATOM 554 N N . ILE A 1 73 ? -9.211 5.810 7.142 1.00 97.81 73 ILE A N 1
ATOM 555 C CA . ILE A 1 73 ? -10.312 5.268 7.938 1.00 97.81 73 ILE A CA 1
ATOM 556 C C . ILE A 1 73 ? -10.493 6.174 9.151 1.00 97.81 73 ILE A C 1
ATOM 558 O O . ILE A 1 73 ? -9.569 6.345 9.944 1.00 97.81 73 ILE A O 1
ATOM 562 N N . LYS A 1 74 ? -11.684 6.760 9.286 1.00 96.31 74 LYS A N 1
ATOM 563 C CA . LYS A 1 74 ? -11.979 7.730 10.342 1.00 96.31 74 LYS A CA 1
ATOM 564 C C . LYS A 1 74 ? -12.205 7.046 11.694 1.00 96.31 74 LYS A C 1
ATOM 566 O O . LYS A 1 74 ? -13.063 6.167 11.816 1.00 96.31 74 LYS A O 1
ATOM 571 N N . GLY A 1 75 ? -11.473 7.494 12.706 1.00 96.75 75 GLY A N 1
ATOM 572 C CA . GLY A 1 75 ? -11.657 7.115 14.099 1.00 96.75 75 GLY A CA 1
ATOM 573 C C . GLY A 1 75 ? -12.866 7.791 14.745 1.00 96.75 75 GLY A C 1
ATOM 574 O O . GLY A 1 75 ? -13.459 8.723 14.198 1.00 96.75 75 GLY A O 1
ATOM 575 N N . SER A 1 76 ? -13.258 7.298 15.915 1.00 96.88 76 SER A N 1
ATOM 576 C CA . SER A 1 76 ? -14.356 7.864 16.704 1.00 96.88 76 SER A CA 1
ATOM 577 C C . SER A 1 76 ? -13.921 8.985 17.651 1.00 96.88 76 SER A C 1
ATOM 579 O O . SER A 1 76 ? -14.767 9.774 18.067 1.00 96.88 76 SER A O 1
ATOM 581 N N . GLN A 1 77 ? -12.632 9.077 18.001 1.00 96.06 77 GLN A N 1
ATOM 582 C CA . GLN A 1 77 ? -12.117 10.137 18.865 1.00 96.06 77 GLN A CA 1
ATOM 583 C C . GLN A 1 77 ? -11.664 11.346 18.049 1.00 96.06 77 GLN A C 1
ATOM 585 O O . GLN A 1 77 ? -10.842 11.238 17.142 1.00 96.06 77 GLN A O 1
ATOM 590 N N . GLU A 1 78 ? -12.170 12.521 18.410 1.00 91.06 78 GLU A N 1
ATOM 591 C CA . GLU A 1 78 ? -11.695 13.779 17.844 1.00 91.06 78 GLU A CA 1
ATOM 592 C C . GLU A 1 78 ? -10.320 14.153 18.417 1.00 91.06 78 GLU A C 1
ATOM 594 O O . GLU A 1 78 ? -10.033 13.903 19.588 1.00 91.06 78 GLU A O 1
ATOM 599 N N . ASN A 1 79 ? -9.475 14.784 17.594 1.00 86.56 79 ASN A N 1
ATOM 600 C CA . ASN A 1 79 ? -8.138 15.270 17.967 1.00 86.56 79 ASN A CA 1
ATOM 601 C C . ASN A 1 79 ? -7.185 14.197 18.534 1.00 86.56 79 ASN A C 1
ATOM 603 O O . ASN A 1 79 ? -6.252 14.522 19.273 1.00 86.56 79 ASN A O 1
ATOM 607 N N . SER A 1 80 ? -7.393 12.921 18.195 1.00 91.06 80 SER A N 1
ATOM 608 C CA . SER A 1 80 ? -6.476 11.848 18.573 1.00 91.06 80 SER A CA 1
ATOM 609 C C . SER A 1 80 ? -5.301 11.719 17.592 1.00 91.06 80 SER A C 1
ATOM 611 O O . SER A 1 80 ? -5.311 12.261 16.484 1.00 91.06 80 SER A O 1
ATOM 613 N N . LYS A 1 81 ? -4.245 11.007 18.005 1.00 94.38 81 LYS A N 1
ATOM 614 C CA . LYS A 1 81 ? -3.115 10.685 17.119 1.00 94.38 81 LYS A CA 1
ATOM 615 C C . LYS A 1 81 ? -3.535 9.621 16.107 1.00 94.38 81 LYS A C 1
ATOM 617 O O . LYS A 1 81 ? -4.115 8.614 16.503 1.00 94.38 81 LYS A O 1
ATOM 622 N N . ALA A 1 82 ? -3.179 9.807 14.840 1.00 95.44 82 ALA A N 1
ATOM 623 C CA . ALA A 1 82 ? -3.418 8.815 13.796 1.00 95.44 82 ALA A CA 1
ATOM 624 C C . ALA A 1 82 ? -2.370 7.686 13.815 1.00 95.44 82 ALA A C 1
ATOM 626 O O . ALA A 1 82 ? -1.213 7.901 14.184 1.00 95.44 82 ALA A O 1
ATOM 627 N N . LEU A 1 83 ? -2.776 6.494 13.377 1.00 96.69 83 LEU A N 1
ATOM 628 C CA . LEU A 1 83 ? -1.882 5.393 13.015 1.00 96.69 83 LEU A CA 1
ATOM 629 C C . LEU A 1 83 ? -1.589 5.465 11.513 1.00 96.69 83 LEU A C 1
ATOM 631 O O . LEU A 1 83 ? -2.524 5.464 10.717 1.00 96.69 83 LEU A O 1
ATOM 635 N N . LEU A 1 84 ? -0.314 5.485 11.126 1.00 97.12 84 LEU A N 1
ATOM 636 C CA . LEU A 1 84 ? 0.108 5.464 9.725 1.00 97.12 84 LEU A CA 1
ATOM 637 C C . LEU A 1 84 ? 0.535 4.048 9.317 1.00 97.12 84 LEU A C 1
ATOM 639 O O . LEU A 1 84 ? 1.412 3.461 9.947 1.00 97.12 84 LEU A O 1
ATOM 643 N N . LEU A 1 85 ? -0.077 3.517 8.260 1.00 97.88 85 LEU A N 1
ATOM 644 C CA . LEU A 1 85 ? 0.367 2.317 7.553 1.00 97.88 85 LEU A CA 1
ATOM 645 C C . LEU A 1 85 ? 1.108 2.758 6.291 1.00 97.88 85 LEU A C 1
ATOM 647 O O . LEU A 1 85 ? 0.516 3.450 5.462 1.00 97.88 85 LEU A O 1
ATOM 651 N N . LEU A 1 86 ? 2.379 2.371 6.167 1.00 96.44 86 LEU A N 1
ATOM 652 C CA . LEU A 1 86 ? 3.273 2.871 5.126 1.00 96.44 86 LEU A CA 1
ATOM 653 C C . LEU A 1 86 ? 4.031 1.741 4.424 1.00 96.44 86 LEU A C 1
ATOM 655 O O . LEU A 1 86 ? 4.548 0.836 5.075 1.00 96.44 86 LEU A O 1
ATOM 659 N N . SER A 1 87 ? 4.084 1.819 3.098 1.00 96.12 87 SER A N 1
ATOM 660 C CA . SER A 1 87 ? 4.921 1.011 2.200 1.00 96.12 87 SER A CA 1
ATOM 661 C C . SER A 1 87 ? 5.130 1.808 0.917 1.00 96.12 87 SER A C 1
ATOM 663 O O . SER A 1 87 ? 4.288 2.646 0.605 1.00 96.12 87 SER A O 1
ATOM 665 N N . HIS A 1 88 ? 6.180 1.536 0.148 1.00 94.44 88 HIS A N 1
ATOM 666 C CA . HIS A 1 88 ? 6.288 2.069 -1.211 1.00 94.44 88 HIS A CA 1
ATOM 667 C C . HIS A 1 88 ? 5.753 1.072 -2.245 1.00 94.44 88 HIS A C 1
ATOM 669 O O . HIS A 1 88 ? 5.562 -0.104 -1.916 1.00 94.44 88 HIS A O 1
ATOM 675 N N . TYR A 1 89 ? 5.433 1.552 -3.44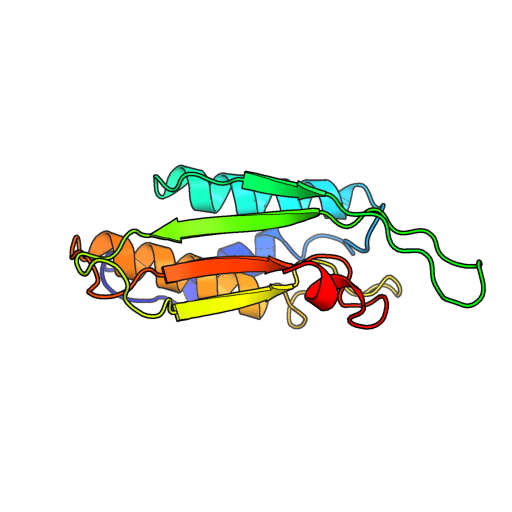9 1.00 93.38 89 TYR A N 1
ATOM 676 C CA . TYR A 1 89 ? 4.930 0.714 -4.544 1.00 93.38 89 TYR A CA 1
ATOM 677 C C . TYR A 1 89 ? 5.791 0.737 -5.800 1.00 93.38 89 TYR A C 1
ATOM 679 O O . TYR A 1 89 ? 5.488 -0.034 -6.699 1.00 93.38 89 TYR A O 1
ATOM 687 N N . ASP A 1 90 ? 6.800 1.601 -5.896 1.00 89.81 90 ASP A N 1
ATOM 688 C CA . ASP A 1 90 ? 7.767 1.571 -6.987 1.00 89.81 90 ASP A CA 1
ATOM 689 C C . ASP A 1 90 ? 8.754 0.412 -6.810 1.00 89.81 90 ASP A C 1
ATOM 691 O O . ASP A 1 90 ? 9.049 0.003 -5.689 1.00 89.81 90 ASP A O 1
ATOM 695 N N . SER A 1 91 ? 9.262 -0.116 -7.924 1.00 89.06 91 SER A N 1
ATOM 696 C CA . SER A 1 91 ? 10.357 -1.090 -7.915 1.00 89.06 91 SER A CA 1
ATOM 697 C C . SER A 1 91 ? 11.645 -0.476 -8.441 1.00 89.06 91 SER A C 1
ATOM 699 O O . SER A 1 91 ? 11.599 0.369 -9.337 1.00 89.06 91 SER A O 1
ATOM 701 N N . ASP A 1 92 ? 12.787 -1.028 -8.038 1.00 85.12 92 ASP A N 1
ATOM 702 C CA . ASP A 1 92 ? 14.076 -0.693 -8.644 1.00 85.12 92 ASP A CA 1
ATOM 703 C C . ASP A 1 92 ? 14.088 -0.845 -10.195 1.00 85.12 92 ASP A C 1
ATOM 705 O O . ASP A 1 92 ? 13.530 -1.809 -10.750 1.00 85.12 92 ASP A O 1
ATOM 709 N N . PRO A 1 93 ? 14.726 0.090 -10.931 1.00 76.44 93 PRO A N 1
ATOM 710 C CA . PRO A 1 93 ? 14.796 0.073 -12.396 1.00 76.44 93 PRO A CA 1
ATOM 711 C C . PRO A 1 93 ? 15.589 -1.103 -13.000 1.00 76.44 93 PRO A C 1
ATOM 713 O O . PRO A 1 93 ? 15.383 -1.454 -14.166 1.00 76.44 93 PRO A O 1
ATOM 716 N N . HIS A 1 94 ? 16.483 -1.756 -12.256 1.00 70.50 94 HIS A N 1
ATOM 717 C CA . HIS A 1 94 ? 17.333 -2.844 -12.737 1.00 70.50 94 HIS A CA 1
ATOM 718 C C . HIS A 1 94 ? 16.638 -4.209 -12.664 1.00 70.50 94 HIS A C 1
ATOM 720 O O . HIS A 1 94 ? 16.988 -5.085 -11.879 1.00 70.50 94 HIS A O 1
ATOM 726 N N . SER A 1 95 ? 15.686 -4.442 -13.572 1.00 73.19 95 SER A N 1
ATOM 727 C CA . SER A 1 95 ? 15.030 -5.752 -13.780 1.00 73.19 95 SER A CA 1
ATOM 728 C C . SER A 1 95 ? 14.332 -6.351 -12.543 1.00 73.19 95 SER A C 1
ATOM 730 O O . SER A 1 95 ? 13.980 -7.535 -12.556 1.00 73.19 95 SER A O 1
ATOM 732 N N . SER A 1 96 ? 14.095 -5.563 -11.491 1.00 84.00 96 SER A N 1
ATOM 733 C CA . SER A 1 96 ? 13.333 -5.992 -10.320 1.00 84.00 96 SER A CA 1
ATOM 734 C C . SER A 1 96 ? 11.845 -5.928 -10.622 1.00 84.00 96 SER A C 1
ATOM 736 O O . SER A 1 96 ? 11.349 -4.923 -11.105 1.00 84.00 96 SER A O 1
ATOM 738 N N . LYS A 1 97 ? 11.104 -6.995 -10.319 1.00 91.12 97 LYS A N 1
ATOM 739 C CA . LYS A 1 97 ? 9.632 -6.985 -10.398 1.00 91.12 97 LYS A CA 1
ATOM 740 C C . LYS A 1 97 ? 8.971 -6.507 -9.103 1.00 91.12 97 LYS A C 1
ATOM 742 O O . LYS A 1 97 ? 7.760 -6.611 -8.976 1.00 91.12 97 LYS A O 1
ATOM 747 N N . GLY A 1 98 ? 9.757 -6.112 -8.105 1.00 89.69 98 GLY A N 1
ATOM 748 C CA . GLY A 1 98 ? 9.275 -5.568 -6.836 1.00 89.69 98 GLY A CA 1
ATOM 749 C C . GLY A 1 98 ? 8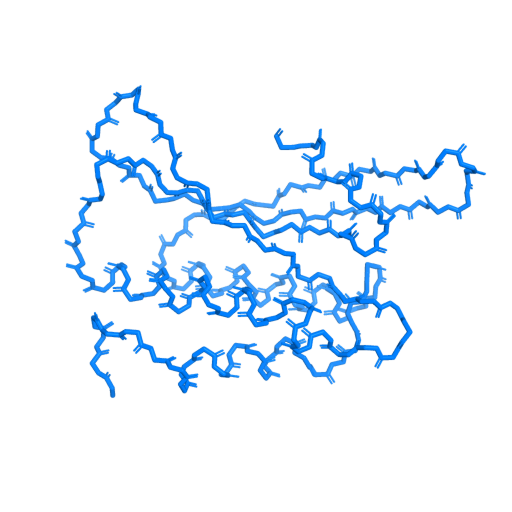.423 -6.496 -5.958 1.00 89.69 98 GLY A C 1
ATOM 750 O O . GLY A 1 98 ? 7.701 -6.034 -5.084 1.00 89.69 98 GLY A O 1
ATOM 751 N N . ALA A 1 99 ? 8.466 -7.821 -6.163 1.00 91.56 99 ALA A N 1
ATOM 752 C CA . ALA A 1 99 ? 7.602 -8.760 -5.431 1.00 91.56 99 ALA A CA 1
ATOM 753 C C . ALA A 1 99 ? 7.840 -8.743 -3.909 1.00 91.56 99 ALA A C 1
ATOM 755 O O . ALA A 1 99 ? 6.891 -8.715 -3.124 1.00 91.56 99 ALA A O 1
ATOM 756 N N . SER A 1 100 ? 9.110 -8.781 -3.497 1.00 90.69 100 SER A N 1
ATOM 757 C CA . SER A 1 100 ? 9.488 -8.626 -2.089 1.00 90.69 100 SER A CA 1
ATOM 758 C C . SER A 1 100 ? 9.533 -7.152 -1.702 1.00 90.69 100 SER A C 1
ATOM 760 O O . SER A 1 100 ? 9.004 -6.804 -0.650 1.00 90.69 100 SER A O 1
ATOM 762 N N . ASP A 1 101 ? 10.121 -6.327 -2.568 1.00 88.25 101 ASP A N 1
ATOM 763 C CA . ASP A 1 101 ? 10.450 -4.924 -2.324 1.00 88.25 101 ASP A CA 1
ATOM 764 C C . ASP A 1 101 ? 9.716 -4.009 -3.323 1.00 88.25 101 ASP A C 1
ATOM 766 O O . ASP A 1 101 ? 10.116 -3.926 -4.479 1.00 88.25 101 ASP A O 1
ATOM 770 N N . ALA A 1 102 ? 8.556 -3.440 -2.994 1.00 91.62 102 ALA A N 1
ATOM 771 C CA . ALA A 1 102 ? 7.800 -3.649 -1.752 1.00 91.62 102 ALA A CA 1
ATOM 772 C C . ALA A 1 102 ? 6.340 -4.068 -1.961 1.00 91.62 102 ALA A C 1
ATOM 774 O O . ALA A 1 102 ? 5.489 -3.861 -1.087 1.00 91.62 102 ALA A O 1
ATOM 775 N N . ALA A 1 103 ? 6.034 -4.778 -3.055 1.00 95.00 103 ALA A N 1
ATOM 776 C CA . ALA A 1 103 ? 4.697 -5.333 -3.288 1.00 95.00 103 ALA A CA 1
ATOM 777 C C . ALA A 1 103 ? 4.204 -6.197 -2.111 1.00 95.00 103 ALA A C 1
ATOM 779 O O . ALA A 1 103 ? 3.005 -6.230 -1.830 1.00 95.00 103 ALA A O 1
ATOM 780 N N . SER A 1 104 ? 5.106 -6.867 -1.382 1.00 97.06 104 SER A N 1
ATOM 781 C CA . SER A 1 104 ? 4.771 -7.633 -0.175 1.00 97.06 104 SER A CA 1
ATOM 782 C C . SER A 1 104 ? 4.251 -6.760 0.982 1.00 97.06 104 SER A C 1
ATOM 784 O O . SER A 1 104 ? 3.288 -7.139 1.662 1.00 97.06 104 SER A O 1
ATOM 786 N N . GLY A 1 105 ? 4.828 -5.570 1.176 1.00 97.00 105 GLY A N 1
ATOM 787 C CA . GLY A 1 105 ? 4.395 -4.586 2.166 1.00 97.00 105 GLY A CA 1
ATOM 788 C C . GLY A 1 105 ? 3.035 -3.996 1.805 1.00 97.00 105 GLY A C 1
ATOM 789 O O . GLY A 1 105 ? 2.106 -4.031 2.618 1.00 97.00 105 GLY A O 1
ATOM 790 N N . VAL A 1 106 ? 2.870 -3.577 0.547 1.00 98.25 106 VAL A N 1
ATOM 791 C CA . VAL A 1 106 ? 1.590 -3.079 0.016 1.00 98.25 106 VAL A CA 1
ATOM 792 C C . VAL A 1 106 ? 0.498 -4.142 0.144 1.00 98.25 106 VAL A C 1
ATOM 794 O O . VAL A 1 106 ? -0.587 -3.864 0.655 1.00 98.25 106 VAL A O 1
ATOM 797 N N . ALA A 1 107 ? 0.786 -5.389 -0.233 1.00 98.31 107 ALA A N 1
ATOM 798 C CA . ALA A 1 107 ? -0.148 -6.505 -0.114 1.00 98.31 107 ALA A CA 1
ATOM 799 C C . ALA A 1 107 ? -0.571 -6.781 1.336 1.00 98.31 107 ALA A C 1
ATOM 801 O O . ALA A 1 107 ? -1.741 -7.069 1.601 1.00 98.31 107 ALA A O 1
ATOM 802 N N . THR A 1 108 ? 0.367 -6.674 2.279 1.00 98.44 108 THR A N 1
ATOM 803 C CA . THR A 1 108 ? 0.089 -6.835 3.710 1.00 98.44 108 THR A CA 1
ATOM 804 C C . THR A 1 108 ? -0.866 -5.753 4.206 1.00 98.44 108 THR A C 1
ATOM 806 O O . THR A 1 108 ? -1.824 -6.071 4.916 1.00 98.44 108 THR A O 1
ATOM 809 N N . ILE A 1 109 ? -0.653 -4.500 3.790 1.00 98.62 109 ILE A N 1
ATOM 810 C CA . ILE A 1 109 ? -1.538 -3.376 4.117 1.00 98.62 109 ILE A CA 1
ATOM 811 C C . ILE A 1 109 ? -2.928 -3.593 3.510 1.00 98.62 109 ILE A C 1
ATOM 813 O O . ILE A 1 109 ? -3.913 -3.513 4.241 1.00 98.62 109 ILE A O 1
ATOM 817 N N . LEU A 1 110 ? -3.027 -3.922 2.218 1.00 98.69 110 LEU A N 1
ATOM 818 C CA . LEU A 1 110 ? -4.311 -4.136 1.539 1.00 98.69 110 LEU A CA 1
ATOM 819 C C . LEU A 1 110 ? -5.134 -5.252 2.199 1.00 98.69 110 LEU A C 1
ATOM 821 O O . LEU A 1 110 ? -6.300 -5.044 2.540 1.00 98.69 110 LEU A O 1
ATOM 825 N N . GLU A 1 111 ? -4.534 -6.418 2.455 1.00 98.56 111 GLU A N 1
ATOM 826 C CA . GLU A 1 111 ? -5.245 -7.531 3.096 1.00 98.56 111 GLU A CA 1
ATOM 827 C C . GLU A 1 111 ? -5.570 -7.234 4.571 1.00 98.56 111 GLU A C 1
ATOM 829 O O . GLU A 1 111 ? -6.628 -7.629 5.075 1.00 98.56 111 GLU A O 1
ATOM 834 N N . GLY A 1 112 ? -4.694 -6.505 5.269 1.00 98.25 112 GLY A N 1
ATOM 835 C CA . GLY A 1 112 ? -4.927 -6.028 6.632 1.00 98.25 112 GLY A CA 1
ATOM 836 C C . GLY A 1 112 ? -6.127 -5.087 6.716 1.00 98.25 112 GLY A C 1
ATOM 837 O O . GLY A 1 112 ? -7.035 -5.314 7.515 1.00 98.25 112 GLY A O 1
ATOM 838 N N . VAL A 1 113 ? -6.178 -4.084 5.839 1.00 98.31 113 VAL A N 1
ATOM 839 C CA . VAL A 1 113 ? -7.279 -3.117 5.732 1.00 98.31 113 VAL A CA 1
ATOM 840 C C . VAL A 1 113 ? -8.581 -3.818 5.358 1.00 98.31 113 VAL A C 1
ATOM 842 O O . VAL A 1 113 ? -9.591 -3.620 6.034 1.00 98.31 113 VAL A O 1
ATOM 845 N N . ARG A 1 114 ? -8.561 -4.711 4.360 1.00 98.19 114 ARG A N 1
ATOM 846 C CA . ARG A 1 114 ? -9.727 -5.522 3.977 1.00 98.19 114 ARG A CA 1
ATOM 847 C C . ARG A 1 114 ? -10.282 -6.306 5.167 1.00 98.19 114 ARG A C 1
ATOM 849 O O . ARG A 1 114 ? -11.492 -6.346 5.386 1.00 98.19 114 ARG A O 1
ATOM 856 N N . THR A 1 115 ? -9.398 -6.946 5.928 1.00 97.88 115 THR A N 1
ATOM 857 C CA . THR A 1 115 ? -9.759 -7.733 7.113 1.00 97.88 115 THR A CA 1
ATOM 858 C C . THR A 1 115 ? -10.332 -6.849 8.213 1.00 97.88 115 THR A C 1
ATOM 860 O O . THR A 1 115 ? -11.354 -7.192 8.802 1.00 97.88 115 THR A O 1
ATOM 863 N N . PHE A 1 116 ? -9.696 -5.708 8.478 1.00 97.81 116 PHE A N 1
ATOM 864 C CA . PHE A 1 116 ? -10.127 -4.747 9.485 1.00 97.81 116 PHE A CA 1
ATOM 865 C C . PHE A 1 116 ? -11.524 -4.191 9.179 1.00 97.81 116 PHE A C 1
ATOM 867 O O . PHE A 1 116 ? -12.408 -4.245 10.03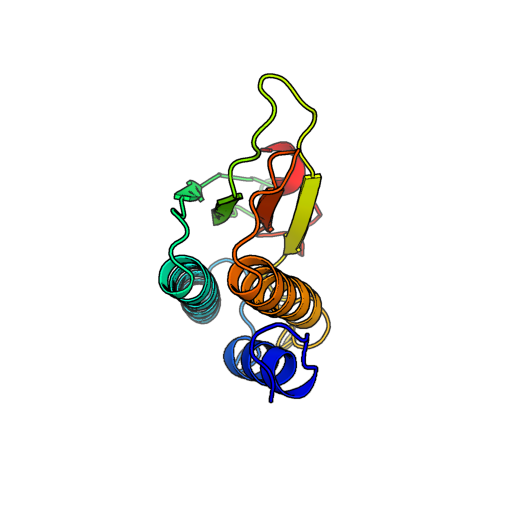2 1.00 97.81 116 PHE A O 1
ATOM 874 N N . LEU A 1 117 ? -11.758 -3.744 7.942 1.00 97.81 117 LEU A N 1
ATOM 875 C CA . LEU A 1 117 ? -13.053 -3.216 7.506 1.00 97.81 117 LEU A CA 1
ATOM 876 C C . LEU A 1 117 ? -14.159 -4.276 7.569 1.00 97.81 117 LEU A C 1
ATOM 878 O O . LEU A 1 117 ? -15.278 -3.971 7.977 1.00 97.81 117 LEU A O 1
ATOM 882 N N . ALA A 1 118 ? -13.843 -5.539 7.265 1.00 97.50 118 ALA A N 1
ATOM 883 C CA . ALA A 1 118 ? -14.796 -6.641 7.378 1.00 97.50 118 ALA A CA 1
ATOM 884 C C . ALA A 1 118 ? -15.274 -6.897 8.820 1.00 97.50 118 ALA A C 1
ATOM 886 O O . ALA A 1 118 ? -16.335 -7.491 9.006 1.00 97.50 118 ALA A O 1
ATOM 887 N N . GLN A 1 119 ? -14.535 -6.450 9.844 1.00 96.06 119 GLN A N 1
ATOM 888 C CA . GLN A 1 119 ? -14.995 -6.529 11.237 1.00 96.06 119 GLN A CA 1
ATOM 889 C C . GLN A 1 119 ? -16.110 -5.523 11.550 1.00 96.06 119 GLN A C 1
ATOM 891 O O . GLN A 1 119 ? -16.761 -5.662 12.584 1.00 96.06 119 GLN A O 1
ATOM 896 N N . ASN A 1 120 ? -16.323 -4.526 10.682 1.00 95.12 120 ASN A N 1
ATOM 897 C CA . ASN A 1 120 ? -17.342 -3.487 10.815 1.00 95.12 120 ASN A CA 1
ATOM 898 C C . ASN A 1 120 ? -17.304 -2.769 12.179 1.00 95.12 120 ASN A C 1
ATOM 900 O O . ASN A 1 120 ? -18.332 -2.516 12.810 1.00 95.12 120 ASN A O 1
ATOM 904 N N . LYS A 1 121 ? -16.091 -2.479 12.662 1.00 94.56 121 LYS A N 1
ATOM 905 C CA . LYS A 1 121 ? -15.845 -1.731 13.897 1.00 94.56 121 LYS A CA 1
ATOM 906 C C . LYS A 1 121 ? -15.122 -0.439 13.567 1.00 94.56 121 LYS A C 1
ATOM 908 O O . LYS A 1 121 ? -14.114 -0.452 12.865 1.00 94.56 121 LYS A O 1
ATOM 913 N N . GLN A 1 122 ? -15.611 0.665 14.116 1.00 95.75 122 GLN A N 1
ATOM 914 C CA . GLN A 1 122 ? -14.918 1.938 14.000 1.00 95.75 122 GLN A CA 1
ATOM 915 C C . GLN A 1 122 ? -13.700 1.957 14.943 1.00 95.75 122 GLN A C 1
ATOM 917 O O . GLN A 1 122 ? -13.857 1.629 16.125 1.00 95.75 122 GLN A O 1
ATOM 922 N N . PRO A 1 123 ? -12.493 2.316 14.464 1.00 96.69 123 PRO A N 1
ATOM 923 C CA . PRO A 1 123 ? -11.334 2.465 15.336 1.00 96.69 123 PRO A CA 1
ATOM 924 C C . PRO A 1 123 ? -11.480 3.691 16.246 1.00 96.69 123 PRO A C 1
ATOM 926 O O . PRO A 1 123 ? -12.268 4.594 15.979 1.00 96.69 123 PRO A O 1
ATOM 929 N N . LEU A 1 124 ? -10.693 3.746 17.323 1.00 96.81 124 LEU A N 1
ATOM 930 C CA . LEU A 1 124 ? -10.618 4.946 18.166 1.00 96.81 124 LEU A CA 1
ATOM 931 C C . LEU A 1 124 ? -9.866 6.075 17.457 1.00 96.81 124 LEU A C 1
ATOM 933 O O . LEU A 1 124 ? -10.335 7.207 17.431 1.00 96.81 124 LEU A O 1
ATOM 937 N N . ASN A 1 125 ? -8.723 5.736 16.865 1.00 97.31 125 ASN A N 1
ATOM 938 C CA . ASN A 1 125 ? -7.852 6.655 16.148 1.00 97.31 125 ASN A CA 1
ATOM 939 C C . ASN A 1 125 ? -8.077 6.554 14.643 1.00 97.31 125 ASN A C 1
ATOM 941 O O . ASN A 1 125 ? -8.395 5.475 14.141 1.00 97.31 125 ASN A O 1
ATOM 945 N N . ASP A 1 126 ? -7.837 7.651 13.929 1.00 97.25 126 ASP A N 1
ATOM 946 C CA . ASP A 1 126 ? -7.712 7.603 12.475 1.00 97.25 126 ASP A CA 1
ATOM 947 C C . ASP A 1 126 ? -6.617 6.599 12.076 1.00 97.25 126 ASP A C 1
ATOM 949 O O . ASP A 1 126 ? -5.549 6.539 12.692 1.00 97.25 126 ASP A O 1
ATOM 953 N N . ILE A 1 127 ? -6.876 5.830 11.021 1.00 97.94 127 ILE A N 1
ATOM 954 C CA . ILE A 1 127 ? -5.861 5.022 10.344 1.00 97.94 127 ILE A CA 1
ATOM 955 C C . ILE A 1 127 ? -5.630 5.661 8.981 1.00 97.94 127 ILE A C 1
ATOM 957 O O . ILE A 1 127 ? -6.554 5.762 8.172 1.00 97.94 127 ILE A O 1
ATOM 961 N N . ILE A 1 128 ? -4.406 6.108 8.739 1.00 97.75 128 ILE A N 1
ATOM 962 C CA . ILE A 1 128 ? -3.966 6.660 7.463 1.00 97.75 128 ILE A CA 1
ATOM 963 C C . ILE A 1 128 ? -3.218 5.557 6.728 1.00 97.75 128 ILE A C 1
ATOM 965 O O . ILE A 1 128 ? -2.285 4.964 7.263 1.00 97.75 128 ILE A O 1
ATOM 969 N N . ILE A 1 129 ? -3.639 5.285 5.502 1.00 98.44 129 ILE A N 1
ATOM 970 C CA . ILE A 1 129 ? -2.926 4.430 4.565 1.00 98.44 129 ILE A CA 1
ATOM 971 C C . ILE A 1 129 ? -2.149 5.360 3.645 1.00 98.44 129 ILE A C 1
ATOM 973 O O . ILE A 1 129 ? -2.753 6.219 3.003 1.00 98.44 129 ILE A O 1
ATOM 977 N N . CYS A 1 130 ? -0.833 5.197 3.600 1.00 96.69 130 CYS A N 1
ATOM 978 C CA . CYS A 1 130 ? 0.054 5.962 2.740 1.00 96.69 130 CYS A CA 1
ATOM 979 C C . CYS A 1 130 ? 0.942 4.997 1.963 1.00 96.69 130 CYS A C 1
ATOM 981 O O . CYS A 1 130 ? 1.833 4.373 2.533 1.00 96.69 130 CYS A O 1
ATOM 983 N N . ILE A 1 131 ? 0.668 4.852 0.670 1.00 96.94 131 ILE A N 1
ATOM 984 C CA . ILE A 1 131 ? 1.509 4.064 -0.224 1.00 96.94 131 ILE A CA 1
ATOM 985 C C . ILE A 1 131 ? 2.366 5.050 -1.015 1.00 96.94 131 ILE A C 1
ATOM 987 O O . ILE A 1 131 ? 1.844 5.813 -1.830 1.00 96.94 131 ILE A O 1
ATOM 991 N N . THR A 1 132 ? 3.650 5.113 -0.678 1.00 92.00 132 THR A N 1
ATOM 992 C CA . THR A 1 132 ? 4.582 6.127 -1.179 1.00 92.00 132 THR A CA 1
ATOM 993 C C . THR A 1 132 ? 5.172 5.739 -2.523 1.00 92.00 132 THR A C 1
ATOM 995 O O . THR A 1 132 ? 5.263 4.561 -2.854 1.00 92.00 132 THR A O 1
ATOM 998 N N . ASP A 1 133 ? 5.601 6.739 -3.274 1.00 83.75 133 ASP A N 1
ATOM 999 C CA . ASP A 1 133 ? 6.275 6.569 -4.554 1.00 83.75 133 ASP A CA 1
ATOM 1000 C C . ASP A 1 133 ? 7.746 7.002 -4.481 1.00 83.75 133 ASP A C 1
ATOM 1002 O O . ASP A 1 133 ? 8.125 7.758 -3.582 1.00 83.75 133 ASP A O 1
ATOM 1006 N N . ALA A 1 134 ? 8.533 6.576 -5.468 1.00 74.38 134 ALA A N 1
ATOM 1007 C CA . ALA A 1 134 ? 9.922 6.944 -5.715 1.00 74.38 134 ALA A CA 1
ATOM 1008 C C . ALA A 1 134 ? 10.856 6.746 -4.506 1.00 74.38 134 ALA A C 1
ATOM 1010 O O . ALA A 1 134 ? 11.783 7.533 -4.291 1.00 74.38 134 ALA A O 1
ATOM 1011 N N . GLU A 1 135 ? 10.614 5.704 -3.711 1.00 65.38 135 GLU A N 1
ATOM 1012 C CA . GLU A 1 135 ? 11.476 5.327 -2.588 1.00 65.38 135 GLU A CA 1
ATOM 1013 C C . GLU A 1 135 ? 12.877 4.950 -3.087 1.00 65.38 135 GLU A C 1
ATOM 1015 O O . GLU A 1 135 ? 13.873 5.482 -2.580 1.00 65.38 135 GLU A O 1
ATOM 1020 N N . GLU A 1 136 ? 12.921 4.193 -4.187 1.00 57.12 136 GLU A N 1
ATOM 1021 C CA . GLU A 1 136 ? 14.130 3.624 -4.796 1.00 57.12 136 GLU A CA 1
ATOM 1022 C C . GLU A 1 136 ? 15.046 4.707 -5.397 1.00 57.12 136 GLU A C 1
ATOM 1024 O O . GLU A 1 136 ? 16.215 4.479 -5.708 1.00 57.12 136 GLU A O 1
ATOM 1029 N N . LEU A 1 137 ? 14.537 5.938 -5.536 1.00 55.75 137 LEU A N 1
ATOM 1030 C CA . LEU A 1 137 ? 15.306 7.106 -5.972 1.00 55.75 137 LEU A CA 1
ATOM 1031 C C . LEU A 1 137 ? 16.009 7.837 -4.811 1.00 55.75 137 LEU A C 1
ATOM 1033 O O . LEU A 1 137 ? 16.615 8.889 -5.022 1.00 55.75 137 LEU A O 1
ATOM 1037 N N . GLY A 1 138 ? 15.977 7.280 -3.594 1.00 52.91 138 GLY A N 1
ATOM 1038 C CA . GLY A 1 138 ? 16.770 7.740 -2.452 1.00 52.91 138 GLY A CA 1
ATOM 1039 C C . GLY A 1 138 ? 15.967 8.425 -1.347 1.00 52.91 138 GLY A C 1
ATOM 1040 O O . GLY A 1 138 ? 16.409 9.458 -0.836 1.00 52.91 138 GLY A O 1
ATOM 1041 N N . LEU A 1 139 ? 14.802 7.872 -0.974 1.00 55.91 139 LEU A N 1
ATOM 1042 C CA . LEU A 1 139 ? 13.975 8.268 0.189 1.00 55.91 139 LEU A CA 1
ATOM 1043 C C . LEU A 1 139 ? 13.536 9.745 0.251 1.00 55.91 139 LEU A C 1
ATOM 1045 O O . LEU A 1 139 ? 12.918 10.180 1.224 1.00 55.91 139 LEU A O 1
ATOM 1049 N N . THR A 1 140 ? 13.813 10.547 -0.775 1.00 48.16 140 THR A N 1
ATOM 1050 C CA . THR A 1 140 ? 13.645 12.011 -0.744 1.00 48.16 140 THR A CA 1
ATOM 1051 C C . THR A 1 140 ? 12.176 12.438 -0.678 1.00 48.16 140 THR A C 1
ATOM 1053 O O . THR A 1 140 ? 11.871 13.594 -0.389 1.00 48.16 140 THR A O 1
ATOM 1056 N N . VAL A 1 141 ? 11.270 11.494 -0.917 1.00 50.25 141 VAL A N 1
ATOM 1057 C CA . VAL A 1 141 ? 9.838 11.685 -1.152 1.00 50.25 141 VAL A CA 1
ATOM 1058 C C . VAL A 1 141 ? 9.003 11.586 0.124 1.00 50.25 141 VAL A C 1
ATOM 1060 O O . VAL A 1 141 ? 7.929 12.181 0.205 1.00 50.25 141 VAL A O 1
ATOM 1063 N N . GLN A 1 142 ? 9.521 10.922 1.164 1.00 49.84 142 GLN A N 1
ATOM 1064 C CA . GLN A 1 142 ? 8.901 10.935 2.496 1.00 49.84 142 GLN A CA 1
ATOM 1065 C C . GLN A 1 142 ? 8.892 12.346 3.112 1.00 49.84 142 GLN A C 1
ATOM 1067 O O . GLN A 1 142 ? 8.086 12.625 3.992 1.00 49.84 142 GLN A O 1
ATOM 1072 N N . ASN A 1 143 ? 9.729 13.263 2.610 1.00 46.62 143 ASN A N 1
ATOM 1073 C CA . ASN A 1 143 ? 9.778 14.661 3.048 1.00 46.62 143 ASN A CA 1
ATOM 1074 C C . ASN A 1 143 ? 8.583 15.513 2.566 1.00 46.62 143 ASN A C 1
ATOM 1076 O O . ASN A 1 143 ? 8.528 16.701 2.883 1.00 46.62 143 ASN A O 1
ATOM 1080 N N . PHE A 1 144 ? 7.655 14.940 1.789 1.00 46.41 144 PHE A N 1
ATOM 1081 C CA . PHE A 1 144 ? 6.442 15.611 1.297 1.00 46.41 144 PHE A CA 1
ATOM 1082 C C . PHE A 1 144 ? 5.155 15.192 2.037 1.00 46.41 144 PHE A C 1
ATOM 1084 O O . PHE A 1 144 ? 4.063 15.579 1.604 1.00 46.41 144 PHE A O 1
ATOM 1091 N N . LEU A 1 145 ? 5.277 14.404 3.116 1.00 45.88 145 LEU A N 1
ATOM 1092 C CA . LEU A 1 145 ? 4.179 13.975 3.995 1.00 45.88 145 LEU A CA 1
ATOM 1093 C C . LEU A 1 145 ? 4.021 14.875 5.227 1.00 45.88 145 LEU A C 1
ATOM 1095 O O . LEU A 1 145 ? 5.049 15.327 5.778 1.00 45.88 145 LEU A O 1
#